Protein AF-A0A0J0YSV1-F1 (afdb_monomer)

Solvent-accessible surface area (backbone atoms only — not comparable to full-atom values): 9660 Å² total; per-residue (Å²): 138,59,66,70,57,52,55,49,51,52,50,55,50,53,51,53,51,50,53,50,52,54,49,52,52,52,50,51,53,54,52,51,53,50,50,52,50,52,50,54,50,49,50,51,53,51,54,52,49,53,52,49,52,51,49,55,51,48,53,50,53,51,52,52,49,52,52,51,51,51,52,50,49,52,51,49,53,53,52,49,56,51,50,52,53,49,51,54,50,50,56,54,50,53,52,54,53,53,50,52,53,49,50,54,55,52,50,53,52,51,49,52,52,52,52,52,51,51,49,54,50,51,53,50,50,51,55,57,71,47,39,69,58,58,52,48,54,50,55,50,66,72,41,68,62,46,75,61,85,96,42,50,25,44,76,72,93,80,83,78,80,94,75,68,51,74,64,75,79,80,78,133

Radius of gyration: 69.35 Å; Cα contacts (8 Å, |Δi|>4): 29; chains: 1; bounding box: 124×46×194 Å

Organism: NCBI:txid1470200

Foldseek 3Di:
DPPVVVVVVVVVVVVVVVVVVVVVVVCVVVVVVVVVVVVVVVVVVVVVVVVVVVVVVVVVVVVVVVVVVVVVVVVCVVVVVVVVVVVVVVVVVVVVVVVVVVVVVVVVVVVVVVVVVVVVVVVVVVVVVCVVVVVVVVVVVVFQWDDPDPFIFGDDPDDDDDDTDTDDDDDD

Secondary structure (DSSP, 8-state):
--HHHHHHHHHHHHHHHHHHHHHHHHHHHHHHHHHHHHHHHHHHHHHHHHHHHHHHHHHHHHHHHHHHHHHHHHHHHHHHHHHHHHHHHHHHHHHHHHHHHHHHHHHHHHHHHHHHHHHHHHHHHHHHHTHHHHHHHHHHHHTTEEEETTEEEE--S--SS--PEE-PPPP-

Mean predicted aligned error: 21.6 Å

pLDDT: mean 71.68, std 15.01, range [36.06, 93.62]

Structure (mmCIF, N/CA/C/O backbone):
data_AF-A0A0J0YSV1-F1
#
_entry.id   AF-A0A0J0YSV1-F1
#
loop_
_atom_site.group_PDB
_atom_site.id
_atom_site.type_symbol
_atom_site.label_atom_id
_atom_site.label_alt_id
_atom_site.label_comp_id
_atom_site.label_asym_id
_atom_site.label_entity_id
_atom_site.label_seq_id
_atom_site.pdbx_PDB_ins_code
_atom_site.Cartn_x
_atom_site.Cartn_y
_atom_site.Cartn_z
_atom_site.occupancy
_atom_site.B_iso_or_equiv
_atom_site.auth_seq_id
_atom_site.auth_comp_id
_atom_site.auth_asym_id
_atom_site.auth_atom_id
_atom_site.pdbx_PDB_model_num
ATOM 1 N N . MET A 1 1 ? -53.722 -17.388 95.471 1.00 52.31 1 MET A N 1
ATOM 2 C CA . MET A 1 1 ? -53.158 -16.124 94.936 1.00 52.31 1 MET A CA 1
ATOM 3 C C . MET A 1 1 ? -52.261 -16.331 93.696 1.00 52.31 1 MET A C 1
ATOM 5 O O . MET A 1 1 ? -51.510 -15.425 93.362 1.00 52.31 1 MET A O 1
ATOM 9 N N . ASN A 1 2 ? -52.348 -17.472 92.985 1.00 61.44 2 ASN A N 1
ATOM 10 C CA . ASN A 1 2 ? -51.457 -17.802 91.852 1.00 61.44 2 ASN A CA 1
ATOM 11 C C . ASN A 1 2 ? -52.102 -17.665 90.459 1.00 61.44 2 A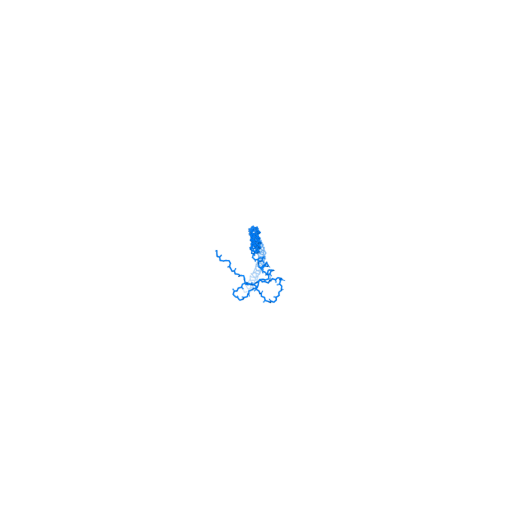SN A C 1
ATOM 13 O O . ASN A 1 2 ? -51.381 -17.371 89.512 1.00 61.44 2 ASN A O 1
ATOM 17 N N . GLU A 1 3 ? -53.425 -17.809 90.316 1.00 65.88 3 GLU A N 1
ATOM 18 C CA . GLU A 1 3 ? -54.093 -17.711 89.003 1.00 65.88 3 GLU A CA 1
ATOM 19 C C . GLU A 1 3 ? -53.965 -16.324 88.368 1.00 65.88 3 GLU A C 1
ATOM 21 O O . GLU A 1 3 ? -53.562 -16.222 87.216 1.00 65.88 3 GLU A O 1
ATOM 26 N N . ASN A 1 4 ? -54.180 -15.244 89.128 1.00 71.75 4 ASN A N 1
ATOM 27 C CA . ASN A 1 4 ? -54.101 -13.887 88.572 1.00 71.75 4 ASN A CA 1
ATOM 28 C C . ASN A 1 4 ? -52.707 -13.523 88.037 1.00 71.75 4 ASN A C 1
ATOM 30 O O . ASN A 1 4 ? -52.611 -12.774 87.070 1.00 71.75 4 ASN A O 1
ATOM 34 N N . ARG A 1 5 ? -51.625 -14.063 88.619 1.00 65.62 5 ARG A N 1
ATOM 35 C CA . ARG A 1 5 ? -50.262 -13.811 88.119 1.00 65.62 5 ARG A CA 1
ATOM 36 C C . ARG A 1 5 ? -49.971 -14.598 86.848 1.00 65.62 5 ARG A C 1
ATOM 38 O O . ARG A 1 5 ? -49.279 -14.085 85.979 1.00 65.62 5 ARG A O 1
ATOM 45 N N . LEU A 1 6 ? -50.515 -15.810 86.730 1.00 73.12 6 LEU A N 1
ATOM 46 C CA . LEU A 1 6 ? -50.375 -16.631 85.530 1.00 73.12 6 LEU A CA 1
ATOM 47 C C . LEU A 1 6 ? -51.121 -15.996 84.348 1.00 73.12 6 LEU A C 1
ATOM 49 O O . LEU A 1 6 ? -50.553 -15.856 83.271 1.00 73.12 6 LEU A O 1
ATOM 53 N N . SER A 1 7 ? -52.352 -15.528 84.573 1.00 74.19 7 SER A N 1
ATOM 54 C CA . SER A 1 7 ? -53.152 -14.823 83.564 1.00 74.19 7 SER A CA 1
ATOM 55 C C . SER A 1 7 ? -52.483 -13.530 83.099 1.00 74.19 7 SER A C 1
ATOM 57 O O . SER A 1 7 ? -52.482 -13.226 81.909 1.00 74.19 7 SER A O 1
ATOM 59 N N . GLN A 1 8 ? -51.876 -12.787 84.026 1.00 79.25 8 GLN A N 1
ATOM 60 C CA . GLN A 1 8 ? -51.157 -11.557 83.708 1.00 79.25 8 GLN A CA 1
ATOM 61 C C . GLN A 1 8 ? -49.894 -11.834 82.880 1.00 79.25 8 GLN A C 1
ATOM 63 O O . GLN A 1 8 ? -49.664 -11.154 81.884 1.00 79.25 8 GLN A O 1
ATOM 68 N N . LEU A 1 9 ? -49.134 -12.880 83.222 1.00 75.12 9 LEU A N 1
ATOM 69 C CA . LEU A 1 9 ? -47.941 -13.278 82.471 1.00 75.12 9 LEU A CA 1
ATOM 70 C C . LEU A 1 9 ? -48.283 -13.760 81.052 1.00 75.12 9 LEU A C 1
ATOM 72 O O . LEU A 1 9 ? -47.554 -13.466 80.107 1.00 75.12 9 LEU A O 1
ATOM 76 N N . ILE A 1 10 ? -49.394 -14.489 80.896 1.00 82.06 10 ILE A N 1
ATOM 77 C CA . ILE A 1 10 ? -49.898 -14.956 79.594 1.00 82.06 10 ILE A CA 1
ATOM 78 C C . ILE A 1 10 ? -50.341 -13.769 78.733 1.00 82.06 10 ILE A C 1
ATOM 80 O O . ILE A 1 10 ? -50.088 -13.756 77.531 1.00 82.06 10 ILE A O 1
ATOM 84 N N . ASN A 1 11 ? -50.965 -12.755 79.333 1.00 81.81 11 ASN A N 1
ATOM 85 C CA . ASN A 1 11 ? -51.391 -11.571 78.596 1.00 81.81 11 ASN A CA 1
ATOM 86 C C . ASN A 1 11 ? -50.194 -10.709 78.159 1.00 81.81 11 ASN A C 1
ATOM 88 O O . ASN A 1 11 ? -50.116 -10.326 76.996 1.00 81.81 11 ASN A O 1
ATOM 92 N N . GLU A 1 12 ? -49.215 -10.491 79.046 1.00 77.25 12 GLU A N 1
ATOM 93 C CA . GLU A 1 12 ? -47.972 -9.777 78.712 1.00 77.25 12 GLU A CA 1
ATOM 94 C C . GLU A 1 12 ? -47.162 -10.506 77.627 1.00 77.25 12 GLU A C 1
ATOM 96 O O . GLU A 1 12 ? -46.649 -9.879 76.702 1.00 77.25 12 GLU A O 1
ATOM 101 N N . THR A 1 13 ? -47.081 -11.839 77.680 1.00 76.31 13 THR A N 1
ATOM 102 C CA . THR A 1 13 ? -46.398 -12.619 76.632 1.00 76.31 13 THR A CA 1
ATOM 103 C C . THR A 1 13 ? -47.164 -12.629 75.311 1.00 76.31 13 THR A C 1
ATOM 105 O O . THR A 1 13 ? -46.536 -12.538 74.256 1.00 76.31 13 THR A O 1
ATOM 108 N N . ALA A 1 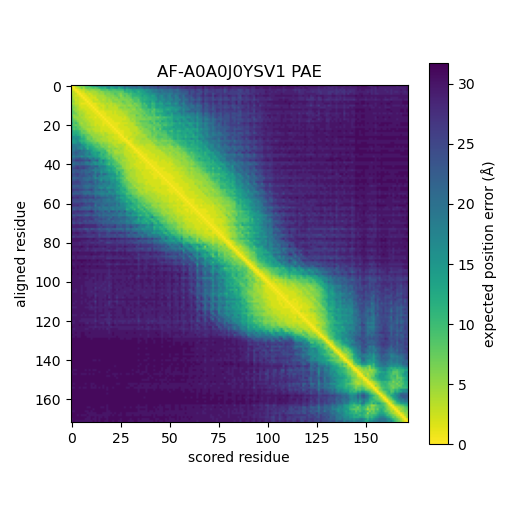14 ? -48.498 -12.672 75.331 1.00 78.75 14 ALA A N 1
ATOM 109 C CA . ALA A 1 14 ? -49.315 -12.576 74.120 1.00 78.75 14 ALA A CA 1
ATOM 110 C C . ALA A 1 14 ? -49.198 -11.199 73.441 1.00 78.75 14 ALA A C 1
ATOM 112 O O . ALA A 1 14 ? -49.171 -11.111 72.210 1.00 78.75 14 ALA A O 1
ATOM 113 N N . GLU A 1 15 ? -49.100 -10.128 74.227 1.00 81.94 15 GLU A N 1
ATOM 114 C CA . GLU A 1 15 ? -48.908 -8.765 73.731 1.00 81.94 15 GLU A CA 1
ATOM 115 C C . GLU A 1 15 ? -47.508 -8.581 73.125 1.00 81.94 15 GLU A C 1
ATOM 117 O O . GLU A 1 15 ? -47.373 -8.067 72.010 1.00 81.94 15 GLU A O 1
ATOM 122 N N . LEU A 1 16 ? -46.475 -9.121 73.782 1.00 81.31 16 LEU A N 1
ATOM 123 C CA . LEU A 1 16 ? -45.107 -9.138 73.260 1.00 81.31 16 LEU A CA 1
ATOM 124 C C . LEU A 1 16 ? -45.011 -9.899 71.927 1.00 81.31 16 LEU A C 1
ATOM 126 O O . LEU A 1 16 ? -44.326 -9.464 71.002 1.00 81.31 16 LEU A O 1
ATOM 130 N N . MET A 1 17 ? -45.721 -11.025 71.810 1.00 75.19 17 MET A N 1
ATOM 131 C CA . MET A 1 17 ? -45.706 -11.863 70.610 1.00 75.19 17 MET A CA 1
ATOM 132 C C . MET A 1 17 ? -46.402 -11.185 69.422 1.00 75.19 17 MET A C 1
ATOM 134 O O . MET A 1 17 ? -45.934 -11.302 68.289 1.00 75.19 17 MET A O 1
ATOM 138 N N . ARG A 1 18 ? -47.459 -10.400 69.676 1.00 78.38 18 ARG A N 1
ATOM 139 C CA . ARG A 1 18 ? -48.096 -9.550 68.657 1.00 78.38 18 ARG A CA 1
ATOM 140 C C . ARG A 1 18 ? -47.169 -8.446 68.156 1.00 78.38 18 ARG A C 1
ATOM 142 O O . ARG A 1 18 ? -47.062 -8.259 66.948 1.00 78.38 18 ARG A O 1
ATOM 149 N N . LEU A 1 19 ? -46.477 -7.761 69.066 1.00 79.25 19 LEU A N 1
ATOM 150 C CA . LEU A 1 19 ? -45.490 -6.728 68.732 1.00 79.25 19 LEU A CA 1
ATOM 151 C C . LEU A 1 19 ? -44.343 -7.284 67.880 1.00 79.25 19 LEU A C 1
ATOM 153 O O . LEU A 1 19 ? -43.928 -6.659 66.906 1.00 79.25 19 LEU A O 1
ATOM 157 N N . PHE A 1 20 ? -43.866 -8.484 68.213 1.00 76.81 20 PHE A N 1
ATOM 158 C CA . PHE A 1 20 ? -42.833 -9.163 67.436 1.00 76.81 20 PHE A CA 1
ATOM 159 C C . PHE A 1 20 ? -43.304 -9.520 66.024 1.00 76.81 20 PHE A C 1
ATOM 161 O O . PHE A 1 20 ? -42.570 -9.321 65.058 1.00 76.81 20 PHE A O 1
ATOM 168 N N . GLN A 1 21 ? -44.530 -10.026 65.890 1.00 79.62 21 GLN A N 1
ATOM 169 C CA . GLN A 1 21 ? -45.081 -10.413 64.594 1.00 79.62 21 GLN A CA 1
ATOM 170 C C . GLN A 1 21 ? -45.305 -9.203 63.676 1.00 79.62 21 GLN A C 1
ATOM 172 O O . GLN A 1 21 ? -44.978 -9.269 62.491 1.00 79.62 21 GLN A O 1
ATOM 177 N N . ASP A 1 22 ? -45.774 -8.087 64.232 1.00 82.44 22 ASP A N 1
ATOM 178 C CA . ASP A 1 22 ? -45.960 -6.828 63.506 1.00 82.44 22 ASP A CA 1
ATOM 179 C C . ASP A 1 22 ? -44.621 -6.215 63.049 1.00 82.44 22 ASP A C 1
ATOM 181 O O . ASP A 1 22 ? -44.465 -5.813 61.889 1.00 82.44 22 ASP A O 1
ATOM 185 N N . GLN A 1 23 ? -43.595 -6.247 63.910 1.00 78.38 23 GLN A N 1
ATOM 186 C CA . GLN A 1 23 ? -42.244 -5.827 63.529 1.00 78.38 23 GLN A CA 1
ATOM 187 C C . GLN A 1 23 ? -41.637 -6.731 62.454 1.00 78.38 23 GLN A C 1
ATOM 189 O O . GLN A 1 23 ? -41.074 -6.223 61.486 1.00 78.38 23 GLN A O 1
ATOM 194 N N . CYS A 1 24 ? -41.774 -8.055 62.567 1.00 73.81 24 CYS A N 1
ATOM 195 C CA . CYS A 1 24 ? -41.288 -8.979 61.541 1.00 73.81 24 CYS A CA 1
ATOM 196 C C . CYS A 1 24 ? -41.974 -8.755 60.186 1.00 73.81 24 CYS A C 1
ATOM 198 O O . CYS A 1 24 ? -41.307 -8.815 59.154 1.00 73.81 24 CYS A O 1
ATOM 200 N N . GLN A 1 25 ? -43.273 -8.455 60.172 1.00 78.75 25 GLN A N 1
ATOM 201 C CA . GLN A 1 25 ? -44.008 -8.157 58.942 1.00 78.75 25 GLN A CA 1
ATOM 202 C C . GLN A 1 25 ? -43.571 -6.820 58.326 1.00 78.75 25 GLN A C 1
ATOM 204 O O . GLN A 1 25 ? -43.369 -6.726 57.114 1.00 78.75 25 GLN A O 1
ATOM 209 N N . THR A 1 26 ? -43.347 -5.805 59.160 1.00 80.69 26 THR A N 1
ATOM 210 C CA . THR A 1 26 ? -42.855 -4.491 58.723 1.00 80.69 26 THR A CA 1
ATOM 211 C C . THR A 1 26 ? -41.436 -4.581 58.161 1.00 80.69 26 THR A C 1
ATOM 213 O O .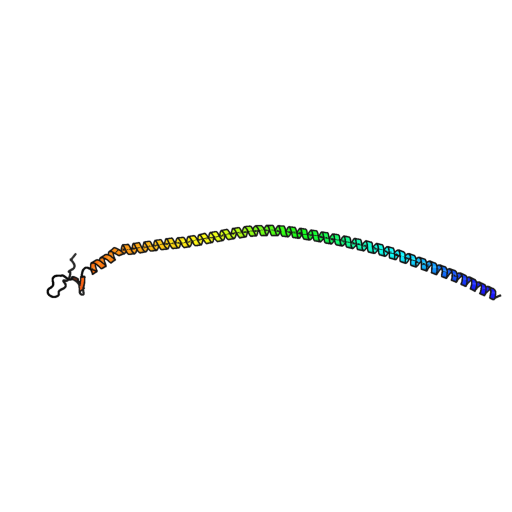 THR A 1 26 ? -41.163 -4.043 57.087 1.00 80.69 26 THR A O 1
ATOM 216 N N . ILE A 1 27 ? -40.551 -5.319 58.835 1.00 79.62 27 ILE A N 1
ATOM 217 C CA . ILE A 1 27 ? -39.181 -5.577 58.377 1.00 79.62 27 ILE A CA 1
ATOM 218 C C . ILE A 1 27 ? -39.206 -6.370 57.068 1.00 79.62 27 ILE A C 1
ATOM 220 O O . ILE A 1 27 ? -38.537 -5.981 56.118 1.00 79.62 27 ILE A O 1
ATOM 224 N N . GLY A 1 28 ? -40.019 -7.427 56.974 1.00 79.31 28 GLY A N 1
ATOM 225 C CA . GLY A 1 28 ? -40.156 -8.222 55.752 1.00 79.31 28 GLY A CA 1
ATOM 226 C C . GLY A 1 28 ? -40.579 -7.379 54.547 1.00 79.31 28 GLY A C 1
ATOM 227 O O . GLY A 1 28 ? -39.963 -7.472 53.486 1.00 79.31 28 GLY A O 1
ATOM 228 N N . ASN A 1 29 ? -41.565 -6.498 54.726 1.00 81.50 29 ASN A N 1
ATOM 229 C CA . ASN A 1 29 ? -42.040 -5.611 53.664 1.00 81.50 29 ASN A CA 1
ATOM 230 C C . ASN A 1 29 ? -40.995 -4.554 53.273 1.00 81.50 29 ASN A C 1
ATOM 232 O O . ASN A 1 29 ? -40.733 -4.371 52.088 1.00 81.50 29 ASN A O 1
ATOM 236 N N . GLN A 1 30 ? -40.348 -3.902 54.245 1.00 82.06 30 GLN A N 1
ATOM 237 C CA . GLN A 1 30 ? -39.310 -2.899 53.974 1.00 82.06 30 GLN A CA 1
ATOM 238 C C . GLN A 1 30 ? -38.060 -3.498 53.323 1.00 82.06 30 GLN A C 1
ATOM 240 O O . GLN A 1 30 ? -37.428 -2.857 52.485 1.00 82.06 30 GLN A O 1
ATOM 245 N N . THR A 1 31 ? -37.682 -4.716 53.710 1.00 77.50 31 THR A N 1
ATOM 246 C CA . THR A 1 31 ? -36.559 -5.431 53.104 1.00 77.50 31 THR A CA 1
ATOM 247 C C . THR A 1 31 ? -36.873 -5.800 51.663 1.00 77.50 31 THR A C 1
ATOM 249 O O . THR A 1 31 ? -36.025 -5.591 50.801 1.00 77.50 31 THR A O 1
ATOM 252 N N . ASN A 1 32 ? -38.083 -6.287 51.381 1.00 78.75 32 ASN A N 1
ATOM 253 C CA . ASN A 1 32 ? -38.471 -6.654 50.022 1.00 78.75 32 ASN A CA 1
ATOM 254 C C . ASN A 1 32 ? -38.510 -5.425 49.100 1.00 78.75 32 ASN A C 1
ATOM 256 O O . ASN A 1 32 ? -37.935 -5.463 48.018 1.00 78.75 32 ASN A O 1
ATOM 260 N N . ASP A 1 33 ? -39.074 -4.314 49.583 1.00 84.69 33 ASP A N 1
ATOM 261 C CA . ASP A 1 33 ? -39.182 -3.056 48.834 1.00 84.69 33 ASP A CA 1
ATOM 262 C C . ASP A 1 33 ? -37.807 -2.423 48.538 1.00 84.69 33 ASP A C 1
ATOM 264 O O . ASP A 1 33 ? -37.508 -2.019 47.409 1.00 84.69 33 ASP A O 1
ATOM 268 N N . LYS A 1 34 ? -36.897 -2.434 49.524 1.00 81.38 34 LYS A N 1
ATOM 269 C CA . LYS A 1 34 ? -35.503 -1.999 49.326 1.00 81.38 34 LYS A CA 1
ATOM 270 C C . LYS A 1 34 ? -34.759 -2.900 48.349 1.00 81.38 34 LYS A C 1
ATOM 272 O O . LYS A 1 34 ? -34.014 -2.396 47.513 1.00 81.38 34 LYS A O 1
ATOM 277 N N . ILE A 1 35 ? -34.943 -4.217 48.439 1.00 80.44 35 ILE A N 1
ATOM 278 C CA . ILE A 1 35 ? -34.303 -5.169 47.525 1.00 80.44 35 ILE A CA 1
ATOM 279 C C . ILE A 1 35 ? -34.788 -4.936 46.093 1.00 80.44 35 ILE A C 1
ATOM 281 O O . ILE A 1 35 ? -33.949 -4.855 45.196 1.00 80.44 35 ILE A O 1
ATOM 285 N N . SER A 1 36 ? -36.094 -4.760 45.867 1.00 80.50 36 SER A N 1
ATOM 286 C CA . SER A 1 36 ? -36.623 -4.443 44.534 1.00 80.50 36 SER A CA 1
ATOM 287 C C . SER A 1 36 ? -36.075 -3.125 43.996 1.00 80.50 36 SER A C 1
ATOM 289 O O . SER A 1 36 ? -35.622 -3.084 42.853 1.00 80.50 36 SER A O 1
ATOM 291 N N . HIS A 1 37 ? -36.013 -2.083 44.828 1.00 84.56 37 HIS A N 1
ATOM 292 C CA . HIS A 1 37 ? -35.479 -0.785 44.420 1.00 84.56 37 HIS A CA 1
ATOM 293 C C . HIS A 1 37 ? -33.983 -0.858 44.071 1.00 84.56 37 HIS A C 1
ATOM 295 O O . HIS A 1 37 ? -33.541 -0.314 43.060 1.00 84.56 37 HIS A O 1
ATOM 301 N N . HIS A 1 38 ? -33.181 -1.565 44.873 1.00 80.06 38 HIS A N 1
ATOM 302 C CA . HIS A 1 38 ? -31.760 -1.764 44.584 1.00 80.06 38 HIS A CA 1
ATOM 303 C C . HIS A 1 38 ? -31.532 -2.629 43.340 1.00 80.06 38 HIS A C 1
ATOM 305 O O . HIS A 1 38 ? -30.594 -2.365 42.593 1.00 80.06 38 HIS A O 1
ATOM 311 N N . LEU A 1 39 ? -32.386 -3.623 43.082 1.00 80.62 39 LEU A N 1
ATOM 312 C CA . LEU A 1 39 ? -32.337 -4.432 41.862 1.00 80.62 39 LEU A CA 1
ATOM 313 C C . LEU A 1 39 ? -32.661 -3.609 40.613 1.00 80.62 39 LEU A C 1
ATOM 315 O O . LEU A 1 39 ? -31.964 -3.738 39.608 1.00 80.62 39 LEU A O 1
ATOM 319 N N . GLU A 1 40 ? -33.679 -2.749 40.663 1.00 87.88 40 GLU A N 1
ATOM 320 C CA . GLU A 1 40 ? -34.006 -1.850 39.552 1.00 87.88 40 GLU A CA 1
ATOM 321 C C . GLU A 1 40 ? -32.898 -0.831 39.295 1.00 87.88 40 GLU A C 1
ATOM 323 O O . GLU A 1 40 ? -32.489 -0.638 38.146 1.00 87.88 40 GLU A O 1
ATOM 328 N N . GLN A 1 41 ? -32.353 -0.241 40.357 1.00 87.88 41 GLN A N 1
ATOM 329 C CA . GLN A 1 41 ? -31.259 0.712 40.244 1.00 87.88 41 GLN A CA 1
ATOM 330 C C . GLN A 1 41 ? -29.980 0.050 39.710 1.00 87.88 41 GLN A C 1
ATOM 332 O O . GLN A 1 41 ? -29.392 0.542 38.747 1.00 87.88 41 GLN A O 1
ATOM 337 N N . ALA A 1 42 ? -29.595 -1.110 40.249 1.00 79.19 42 ALA A N 1
ATOM 338 C CA . ALA A 1 42 ? -28.444 -1.867 39.764 1.00 79.19 42 ALA A CA 1
ATOM 339 C C . ALA A 1 42 ? -28.625 -2.287 38.299 1.00 79.19 42 ALA A C 1
ATOM 341 O O . ALA A 1 42 ? -27.696 -2.186 37.500 1.00 79.19 42 ALA A O 1
ATOM 342 N N . ARG A 1 43 ? -29.835 -2.704 37.902 1.00 83.25 43 ARG A N 1
ATOM 343 C CA . ARG A 1 43 ? -30.142 -3.027 36.504 1.00 83.25 43 ARG A CA 1
ATOM 344 C C . ARG A 1 43 ? -29.959 -1.810 35.598 1.00 83.25 43 ARG A C 1
ATOM 346 O O . ARG A 1 43 ? -29.363 -1.942 34.532 1.00 83.25 43 ARG A O 1
ATOM 353 N N . SER A 1 44 ? -30.458 -0.647 36.011 1.00 88.38 44 SER A N 1
ATOM 354 C CA . SER A 1 44 ? -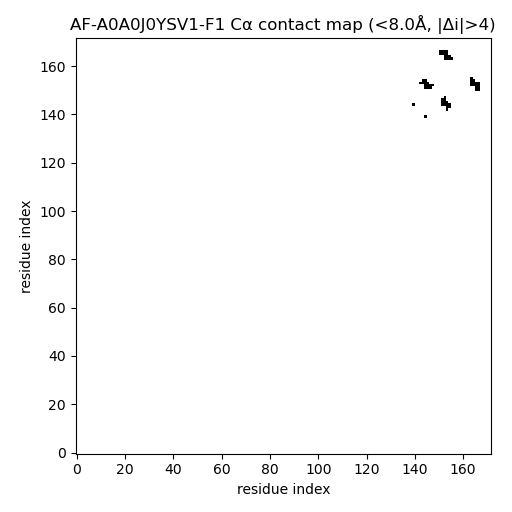30.305 0.612 35.276 1.00 88.38 44 SER A CA 1
ATOM 355 C C . SER A 1 44 ? -28.831 0.979 35.090 1.00 88.38 44 SER A C 1
ATOM 357 O O . SER A 1 44 ? -28.387 1.221 33.966 1.00 88.38 44 SER A O 1
ATOM 359 N N . GLU A 1 45 ? -28.056 0.958 36.173 1.00 85.31 45 GLU A N 1
ATOM 360 C CA . GLU A 1 45 ? -26.629 1.293 36.161 1.00 85.31 45 GLU A CA 1
ATOM 361 C C . GLU A 1 45 ? -25.822 0.326 35.284 1.00 85.31 45 GLU A C 1
ATOM 363 O O . GLU A 1 45 ? -25.024 0.768 34.456 1.00 85.31 45 GLU A O 1
ATOM 368 N N . ILE A 1 46 ? -26.084 -0.983 35.376 1.00 83.69 46 ILE A N 1
ATOM 369 C CA . ILE A 1 46 ? -25.425 -1.994 34.537 1.00 83.69 46 ILE A CA 1
ATOM 370 C C . ILE A 1 46 ? -25.750 -1.765 33.060 1.00 83.69 46 ILE A C 1
ATOM 372 O O . ILE A 1 46 ? -24.846 -1.757 32.226 1.00 83.69 46 ILE A O 1
ATOM 376 N N . VAL A 1 47 ? -27.022 -1.547 32.711 1.00 88.62 47 VAL A N 1
ATOM 377 C CA . VAL A 1 47 ? -27.427 -1.301 31.317 1.00 88.62 47 VAL A CA 1
ATOM 378 C C . VAL A 1 47 ? -26.748 -0.046 30.768 1.00 88.62 47 VAL A C 1
ATOM 380 O O . VAL A 1 47 ? -26.290 -0.038 29.623 1.00 88.62 47 VAL A O 1
ATOM 383 N N . GLN A 1 48 ? -26.647 1.006 31.575 1.00 88.62 48 GLN A N 1
ATOM 384 C CA . GLN A 1 48 ? -26.035 2.264 31.166 1.00 88.62 48 GLN A CA 1
ATOM 385 C C . GLN A 1 48 ? -24.509 2.155 31.039 1.00 88.62 48 GLN A C 1
ATOM 387 O O . GLN A 1 48 ? -23.946 2.677 30.071 1.00 88.62 48 GLN A O 1
ATOM 392 N N . SER A 1 49 ? -23.852 1.417 31.938 1.00 84.94 49 SER A N 1
ATOM 393 C CA . SER A 1 49 ? -22.419 1.112 31.848 1.00 84.94 49 SER A CA 1
ATOM 394 C C . SER A 1 49 ? -22.111 0.287 30.603 1.00 84.94 49 SER A C 1
ATOM 396 O O . SER A 1 49 ? -21.296 0.702 29.786 1.00 84.94 49 SER A O 1
ATOM 398 N N . VAL A 1 50 ? -22.836 -0.815 30.380 1.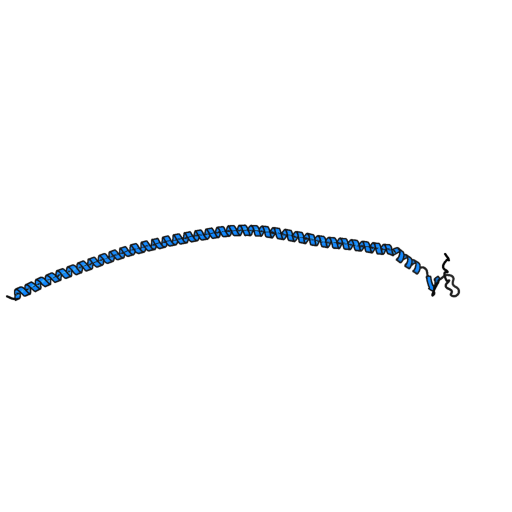00 88.25 50 VAL A N 1
ATOM 399 C CA . VAL A 1 50 ? -22.653 -1.677 29.201 1.00 88.25 50 VAL A CA 1
ATOM 400 C C . VAL A 1 50 ? -22.870 -0.891 27.912 1.00 88.25 50 VAL A C 1
ATOM 402 O O . VAL A 1 50 ? -22.082 -1.005 26.977 1.00 88.25 50 VAL A O 1
ATOM 405 N N . ARG A 1 51 ? -23.902 -0.044 27.846 1.00 87.19 51 ARG A N 1
ATOM 406 C CA . ARG A 1 51 ? -24.154 0.788 26.662 1.00 87.19 51 ARG A CA 1
ATOM 407 C C . ARG A 1 51 ? -23.009 1.763 26.391 1.00 87.19 51 ARG A C 1
ATOM 409 O O . ARG A 1 51 ? -22.659 1.979 25.232 1.00 87.19 51 ARG A O 1
ATOM 416 N N . THR A 1 52 ? -22.442 2.339 27.446 1.00 90.56 52 THR A N 1
ATOM 417 C CA . THR A 1 52 ? -21.322 3.282 27.355 1.00 90.56 52 THR A CA 1
ATOM 418 C C . THR A 1 52 ? -20.042 2.569 26.931 1.00 90.56 52 THR A C 1
ATOM 420 O O . THR A 1 52 ? -19.372 3.023 26.006 1.00 90.56 52 THR A O 1
ATOM 423 N N . ASP A 1 53 ? -19.744 1.414 27.519 1.00 87.56 53 ASP A N 1
ATOM 424 C CA . ASP A 1 53 ? -18.559 0.621 27.191 1.00 87.56 53 ASP A CA 1
ATOM 425 C C . ASP A 1 53 ? -18.610 0.072 25.767 1.00 87.56 53 ASP A C 1
ATOM 427 O O . ASP A 1 53 ? -17.619 0.156 25.038 1.00 87.56 53 ASP A O 1
ATOM 431 N N . VAL A 1 54 ? -19.772 -0.426 25.334 1.00 88.69 54 VAL A N 1
ATOM 432 C CA . VAL A 1 54 ? -19.986 -0.867 23.950 1.00 88.69 54 VAL A CA 1
ATOM 433 C C . VAL A 1 54 ? -19.798 0.300 22.988 1.00 88.69 54 VAL A C 1
ATOM 435 O O . VAL A 1 54 ? -19.070 0.155 22.010 1.00 88.69 54 VAL A O 1
ATOM 438 N N . LYS A 1 55 ? -20.393 1.467 23.268 1.00 90.69 55 LYS A N 1
ATOM 439 C CA . LYS A 1 55 ? -20.249 2.649 22.409 1.00 90.69 55 LYS A CA 1
ATOM 440 C C . LYS A 1 55 ? -18.789 3.096 22.302 1.00 90.69 55 LYS A C 1
ATOM 442 O O . LYS A 1 55 ? -18.288 3.253 21.194 1.00 90.69 55 LYS A O 1
ATOM 447 N N . ASN A 1 56 ? -18.098 3.221 23.432 1.00 88.69 56 ASN A N 1
ATOM 448 C CA . ASN A 1 56 ? -16.697 3.638 23.474 1.00 88.69 56 ASN A CA 1
ATOM 449 C C . ASN A 1 56 ? -15.777 2.634 22.766 1.00 88.69 56 ASN A C 1
ATOM 451 O O . ASN A 1 56 ? -14.822 3.022 22.096 1.00 88.69 56 ASN A O 1
ATOM 455 N N . SER A 1 57 ? -16.049 1.337 22.913 1.00 85.88 57 SER A N 1
ATOM 456 C CA . SER A 1 57 ? -15.270 0.286 22.251 1.00 85.88 57 SER A CA 1
ATOM 457 C C . SER A 1 57 ? -15.493 0.306 20.741 1.00 85.88 57 SER A C 1
ATOM 459 O O . SER A 1 57 ? -14.532 0.215 19.981 1.00 85.88 57 SER A O 1
ATOM 461 N N . LEU A 1 58 ? -16.740 0.498 20.305 1.00 86.38 58 LEU A N 1
ATOM 462 C CA . LEU A 1 58 ? -17.088 0.587 18.891 1.00 86.38 58 LEU A CA 1
ATOM 463 C C . LEU A 1 58 ? -16.490 1.839 18.234 1.00 86.38 58 LEU A C 1
ATOM 465 O O . LEU A 1 58 ? -15.929 1.734 17.149 1.00 86.38 58 LEU A O 1
ATOM 469 N N . GLU A 1 59 ? -16.539 2.997 18.900 1.00 90.75 59 GLU A N 1
ATOM 470 C CA . GLU A 1 59 ? -15.898 4.232 18.422 1.00 90.75 59 GLU A CA 1
ATOM 471 C C . GLU A 1 59 ? -14.382 4.059 18.262 1.00 90.75 59 GLU A C 1
ATOM 473 O O . GLU A 1 59 ? -13.826 4.450 17.235 1.00 90.75 59 GLU A O 1
ATOM 478 N N . ARG A 1 60 ? -13.709 3.405 19.220 1.00 88.94 60 ARG A N 1
ATOM 479 C CA . ARG A 1 60 ? -12.274 3.097 19.096 1.00 88.94 60 ARG A CA 1
ATOM 480 C C . ARG A 1 60 ? -11.983 2.160 17.928 1.00 88.94 60 ARG A C 1
ATOM 482 O O . ARG A 1 60 ? -11.070 2.437 17.160 1.00 88.94 60 ARG A O 1
ATOM 489 N N . SER A 1 61 ? -12.750 1.080 17.771 1.00 86.75 61 SER A N 1
ATOM 490 C CA . SER A 1 61 ? -12.555 0.138 16.661 1.00 86.75 61 SER A CA 1
ATOM 491 C C . SER A 1 61 ? -12.811 0.776 15.297 1.00 86.75 61 SER A C 1
ATOM 493 O O . SER A 1 61 ? -12.076 0.498 14.355 1.00 86.75 61 SER A O 1
ATOM 495 N N . ILE A 1 62 ? -13.818 1.647 15.180 1.00 91.06 62 ILE A N 1
ATOM 496 C CA . ILE A 1 62 ? -14.086 2.388 13.941 1.00 91.06 62 ILE A CA 1
ATOM 497 C C . ILE A 1 62 ? -12.930 3.346 13.637 1.00 91.06 62 ILE A C 1
ATOM 499 O O . ILE A 1 62 ? -12.443 3.360 12.511 1.00 91.06 62 ILE A O 1
ATOM 503 N N . SER A 1 63 ? -12.443 4.088 14.636 1.00 90.25 63 SER A N 1
ATOM 504 C CA . SER A 1 63 ? -11.303 4.995 14.462 1.00 90.25 63 SER A CA 1
ATOM 505 C C . SER A 1 63 ? -10.026 4.259 14.037 1.00 90.25 63 SER A C 1
ATOM 507 O O . SER A 1 63 ? -9.303 4.740 13.167 1.00 90.25 63 SER A O 1
ATOM 509 N N . ASP A 1 64 ? -9.742 3.097 14.627 1.00 90.19 64 ASP A N 1
ATOM 510 C CA . ASP A 1 64 ? -8.572 2.278 14.280 1.00 90.19 64 ASP A CA 1
ATOM 511 C C . ASP A 1 64 ? -8.699 1.676 12.869 1.00 90.19 64 ASP A C 1
ATOM 513 O O . ASP A 1 64 ? -7.739 1.639 12.092 1.00 90.19 64 ASP A O 1
ATOM 517 N N . TYR A 1 65 ? -9.918 1.283 12.485 1.00 83.12 65 TYR A N 1
ATOM 518 C CA . TYR A 1 65 ? -10.220 0.835 11.129 1.00 83.12 65 TYR A CA 1
ATOM 519 C C . TYR A 1 65 ? -10.031 1.956 10.097 1.00 83.12 65 TYR A C 1
ATOM 521 O O . TYR A 1 65 ? -9.378 1.736 9.077 1.00 83.12 65 TYR A O 1
ATOM 529 N N . GLU A 1 66 ? -10.537 3.166 10.359 1.00 89.25 66 GLU A N 1
ATOM 530 C CA . GLU A 1 66 ? -10.327 4.332 9.488 1.00 89.25 66 GLU A CA 1
ATOM 531 C C . GLU A 1 66 ? -8.840 4.676 9.347 1.00 89.25 66 GLU A C 1
ATOM 533 O O . GLU A 1 66 ? -8.359 4.928 8.239 1.00 89.25 66 GLU A O 1
ATOM 538 N N . GLN A 1 67 ? -8.087 4.633 10.449 1.00 89.38 67 GLN A N 1
ATOM 539 C CA . GLN A 1 67 ? -6.645 4.865 10.434 1.00 89.38 67 GLN A CA 1
ATOM 540 C C . GLN A 1 67 ? -5.912 3.808 9.599 1.00 89.38 67 GLN A C 1
ATOM 542 O O . GLN A 1 67 ? -5.070 4.146 8.764 1.00 89.38 67 GLN A O 1
ATOM 547 N N . THR A 1 68 ? -6.262 2.534 9.772 1.00 87.44 68 THR A N 1
ATOM 548 C CA . THR A 1 68 ? -5.692 1.431 8.990 1.00 87.44 68 THR A CA 1
ATOM 549 C C . THR A 1 68 ? -6.012 1.577 7.504 1.00 87.44 68 THR A C 1
ATOM 551 O O . THR A 1 68 ? -5.137 1.379 6.659 1.00 87.44 68 THR A O 1
ATOM 554 N N . LEU A 1 69 ? -7.238 1.983 7.168 1.00 84.25 69 LEU A N 1
ATOM 555 C CA . LEU A 1 69 ? -7.669 2.198 5.789 1.00 84.25 69 LEU A CA 1
ATOM 556 C C . LEU A 1 69 ? -6.912 3.359 5.129 1.00 84.25 69 LEU A C 1
ATOM 558 O O . LEU A 1 69 ? -6.485 3.242 3.979 1.00 84.25 69 LEU A O 1
ATOM 562 N N . ASN A 1 70 ? -6.706 4.460 5.855 1.00 88.56 70 ASN A N 1
ATOM 563 C CA . ASN A 1 70 ? -5.926 5.600 5.373 1.00 88.56 70 ASN A CA 1
ATOM 564 C C . ASN A 1 70 ? -4.457 5.221 5.143 1.00 88.56 70 ASN A C 1
ATOM 566 O O . ASN A 1 70 ? -3.908 5.528 4.087 1.00 88.56 70 ASN A O 1
ATOM 570 N N . ASN A 1 71 ? -3.852 4.468 6.063 1.00 87.06 71 ASN A N 1
ATOM 571 C CA . ASN A 1 71 ? -2.487 3.964 5.895 1.00 87.06 71 ASN A CA 1
ATOM 572 C C . ASN A 1 71 ? -2.366 3.014 4.692 1.00 87.06 71 ASN A C 1
ATOM 574 O O . ASN A 1 71 ? -1.412 3.103 3.917 1.00 87.06 71 ASN A O 1
ATOM 578 N N . ALA A 1 72 ? -3.346 2.126 4.497 1.00 83.75 72 ALA A N 1
ATOM 579 C CA . ALA A 1 72 ? -3.395 1.247 3.333 1.00 83.75 72 ALA A CA 1
ATOM 580 C C . ALA A 1 72 ? -3.536 2.049 2.030 1.00 83.75 72 ALA A C 1
ATOM 582 O O . ALA A 1 72 ? -2.855 1.758 1.047 1.00 83.75 72 ALA A O 1
ATOM 583 N N . ARG A 1 73 ? -4.370 3.097 2.024 1.00 76.62 73 ARG A N 1
ATOM 584 C CA . ARG A 1 73 ? -4.533 4.000 0.880 1.00 76.62 73 ARG A CA 1
ATOM 585 C C . ARG A 1 73 ? -3.224 4.704 0.524 1.00 76.62 73 ARG A C 1
ATOM 587 O O . ARG A 1 73 ? -2.858 4.711 -0.650 1.00 76.62 73 ARG A O 1
ATOM 594 N N . ASP A 1 74 ? -2.509 5.241 1.506 1.00 83.38 74 ASP A N 1
ATOM 595 C CA . ASP A 1 74 ? -1.218 5.902 1.283 1.00 83.38 74 ASP A CA 1
ATOM 596 C C . ASP A 1 74 ? -0.152 4.927 0.775 1.00 83.38 74 ASP A C 1
ATOM 598 O O . ASP A 1 74 ? 0.568 5.238 -0.176 1.00 83.38 74 ASP A O 1
ATOM 602 N N . SER A 1 75 ? -0.101 3.711 1.327 1.00 78.25 75 SER A N 1
ATOM 603 C CA . SER A 1 75 ? 0.789 2.653 0.840 1.00 78.25 75 SER A CA 1
ATOM 604 C C . SER A 1 75 ? 0.478 2.277 -0.614 1.00 78.25 75 SER A C 1
ATOM 606 O O . SER A 1 75 ? 1.390 2.204 -1.438 1.00 78.25 75 SER A O 1
ATOM 608 N N . ILE A 1 76 ? -0.800 2.135 -0.982 1.00 74.25 76 ILE A N 1
ATOM 609 C CA . ILE A 1 76 ? -1.216 1.862 -2.367 1.00 74.25 76 ILE A CA 1
ATOM 610 C C . ILE A 1 76 ? -0.818 3.009 -3.298 1.00 74.25 76 ILE A C 1
ATOM 612 O O . ILE A 1 76 ? -0.319 2.752 -4.392 1.00 74.25 76 ILE A O 1
ATOM 616 N N . ILE A 1 77 ? -1.002 4.268 -2.892 1.00 77.06 77 ILE A N 1
ATOM 617 C CA . ILE A 1 77 ? -0.591 5.431 -3.694 1.00 77.06 77 ILE A CA 1
ATOM 618 C C . ILE A 1 77 ? 0.930 5.431 -3.889 1.00 77.06 77 ILE A C 1
ATOM 620 O O . ILE A 1 77 ? 1.408 5.666 -5.002 1.00 77.06 77 ILE A O 1
ATOM 624 N N . HIS A 1 78 ? 1.691 5.121 -2.838 1.00 72.88 78 HIS A N 1
ATOM 625 C CA . HIS A 1 78 ? 3.146 5.048 -2.897 1.00 72.88 78 HIS A CA 1
ATOM 626 C C . HIS A 1 78 ? 3.626 3.936 -3.841 1.00 72.88 78 HIS A C 1
ATOM 628 O O . HIS A 1 78 ? 4.407 4.198 -4.758 1.00 72.88 78 HIS A O 1
ATOM 634 N N . HIS A 1 79 ? 3.070 2.729 -3.710 1.00 60.47 79 HIS A N 1
ATOM 635 C CA . HIS A 1 79 ? 3.395 1.602 -4.583 1.00 60.47 79 HIS A CA 1
ATOM 636 C C . HIS A 1 79 ? 2.902 1.795 -6.019 1.00 60.47 79 HIS A C 1
ATOM 638 O O . HIS A 1 79 ? 3.588 1.386 -6.948 1.00 60.47 79 HIS A O 1
ATOM 644 N N . THR A 1 80 ? 1.768 2.464 -6.241 1.00 63.28 80 THR A N 1
ATOM 645 C CA . THR A 1 80 ? 1.284 2.793 -7.594 1.00 63.28 80 THR A CA 1
ATOM 646 C C . THR A 1 80 ? 2.218 3.788 -8.275 1.00 63.28 80 THR A C 1
ATOM 648 O O . THR A 1 80 ? 2.486 3.665 -9.470 1.00 63.28 80 THR A O 1
ATOM 651 N N . LYS A 1 81 ? 2.768 4.749 -7.521 1.00 61.91 81 LYS A N 1
ATOM 652 C CA . LYS A 1 81 ? 3.763 5.693 -8.039 1.00 61.91 81 LYS A CA 1
ATOM 653 C C . LYS A 1 81 ? 5.047 4.976 -8.454 1.00 61.91 81 LYS A C 1
ATOM 655 O O . LYS A 1 81 ? 5.562 5.284 -9.523 1.00 61.91 81 LYS A O 1
ATOM 660 N N . GLU A 1 82 ? 5.505 3.997 -7.671 1.00 60.47 82 GLU A N 1
ATOM 661 C CA . GLU A 1 82 ? 6.625 3.128 -8.055 1.00 60.47 82 GLU A CA 1
ATOM 662 C C . GLU A 1 82 ? 6.288 2.240 -9.260 1.00 60.47 82 GLU A C 1
ATOM 664 O O . GLU A 1 82 ? 7.085 2.122 -10.188 1.00 60.47 82 GLU A O 1
ATOM 669 N N . PHE A 1 83 ? 5.093 1.652 -9.309 1.00 58.16 83 PHE A N 1
ATOM 670 C CA . PHE A 1 83 ? 4.672 0.811 -10.432 1.00 58.16 83 PHE A CA 1
ATOM 671 C C . PHE A 1 83 ? 4.623 1.592 -11.751 1.00 58.16 83 PHE A C 1
ATOM 673 O O . PHE A 1 83 ? 4.994 1.064 -12.800 1.00 58.16 83 PHE A O 1
ATOM 680 N N . ASN A 1 84 ? 4.224 2.865 -11.699 1.00 59.62 84 ASN A N 1
ATOM 681 C CA . ASN A 1 84 ? 4.197 3.733 -12.870 1.00 59.62 84 ASN A CA 1
ATOM 682 C C . ASN A 1 84 ? 5.619 4.052 -13.369 1.00 59.62 84 ASN A C 1
ATOM 684 O O . ASN A 1 84 ? 5.882 3.977 -14.570 1.00 59.62 84 ASN A O 1
ATOM 688 N N . THR A 1 85 ? 6.577 4.289 -12.462 1.00 60.78 85 THR A N 1
ATOM 689 C CA . THR A 1 85 ? 7.995 4.429 -12.834 1.00 60.78 85 THR A CA 1
ATOM 690 C C . THR A 1 85 ? 8.599 3.123 -13.353 1.00 60.78 85 THR A C 1
ATOM 692 O O . THR A 1 85 ? 9.426 3.166 -14.264 1.00 60.78 85 THR A O 1
ATOM 695 N N . TYR A 1 86 ? 8.180 1.954 -12.857 1.00 56.53 86 TYR A N 1
ATOM 696 C CA . TYR A 1 86 ? 8.604 0.661 -13.409 1.00 56.53 86 TYR A CA 1
ATOM 697 C C . TYR A 1 86 ? 8.022 0.391 -14.805 1.00 56.53 86 TYR A C 1
ATOM 699 O O . TYR A 1 86 ? 8.732 -0.154 -15.654 1.00 56.53 86 TYR A O 1
ATOM 707 N N . LEU A 1 87 ? 6.782 0.798 -15.089 1.00 55.81 87 LEU A N 1
ATOM 708 C CA . LEU A 1 87 ? 6.175 0.686 -16.422 1.00 55.81 87 LEU A CA 1
ATOM 709 C C . LEU A 1 87 ? 6.864 1.607 -17.443 1.00 55.81 87 LEU A C 1
ATOM 711 O O . LEU A 1 87 ? 7.209 1.168 -18.547 1.00 55.81 87 LEU A O 1
ATOM 715 N N . GLU A 1 88 ? 7.169 2.849 -17.063 1.00 56.06 88 GLU A N 1
ATOM 716 C CA . GLU A 1 88 ? 7.951 3.764 -17.904 1.00 56.06 88 GLU A CA 1
ATOM 717 C C . GLU A 1 88 ? 9.392 3.268 -18.107 1.00 56.06 88 GLU A C 1
ATOM 719 O O . GLU A 1 88 ? 9.897 3.254 -19.233 1.00 56.06 88 GLU A O 1
ATOM 724 N N . ALA A 1 89 ? 10.046 2.762 -17.057 1.00 59.03 89 ALA A N 1
ATOM 725 C CA . ALA A 1 89 ? 11.405 2.233 -17.156 1.00 59.03 89 ALA A CA 1
ATOM 726 C C . ALA A 1 89 ? 11.484 0.951 -18.003 1.00 59.03 89 ALA A C 1
ATOM 728 O O . ALA A 1 89 ? 12.443 0.767 -18.761 1.00 59.03 89 ALA A O 1
ATOM 729 N N . THR A 1 90 ? 10.485 0.070 -17.911 1.00 54.38 90 THR A N 1
ATOM 730 C CA . THR A 1 90 ? 10.445 -1.190 -18.671 1.00 54.38 90 THR A CA 1
ATOM 731 C C . THR A 1 90 ? 10.159 -0.939 -20.151 1.00 54.38 90 THR A C 1
ATOM 733 O O . THR A 1 90 ? 10.828 -1.518 -21.010 1.00 54.38 90 THR A O 1
ATOM 736 N N . SER A 1 91 ? 9.255 -0.008 -20.478 1.00 53.47 91 SER A N 1
ATOM 737 C CA . SER A 1 91 ? 8.994 0.374 -21.874 1.00 53.47 91 SER A CA 1
ATOM 738 C C . SER A 1 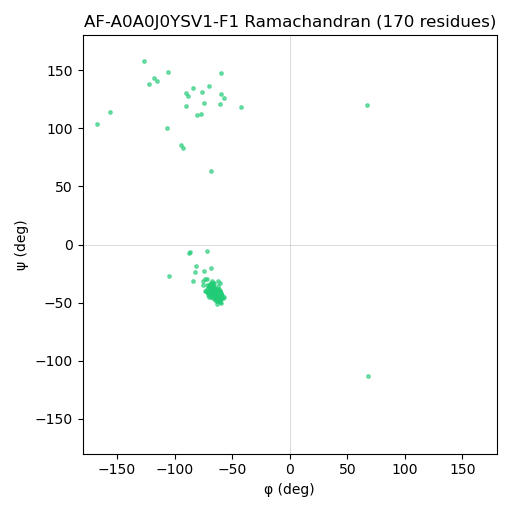91 ? 10.199 1.072 -22.530 1.00 53.47 91 SER A C 1
ATOM 740 O O . SER A 1 91 ? 10.540 0.781 -23.682 1.00 53.47 91 SER A O 1
ATOM 742 N N . ALA A 1 92 ? 10.922 1.918 -21.785 1.00 58.50 92 ALA A N 1
ATOM 743 C CA . ALA A 1 92 ? 12.117 2.602 -22.274 1.00 58.50 92 ALA A CA 1
ATOM 744 C C . ALA A 1 92 ? 13.316 1.655 -22.479 1.00 58.50 92 ALA A C 1
ATOM 746 O O . ALA A 1 92 ? 14.061 1.801 -23.455 1.00 58.50 92 ALA A O 1
ATOM 747 N N . LYS A 1 93 ? 13.504 0.662 -21.597 1.00 56.06 93 LYS A N 1
ATOM 748 C CA . LYS A 1 93 ? 14.594 -0.323 -21.715 1.00 56.06 93 LYS A CA 1
ATOM 749 C C . LYS A 1 93 ? 14.370 -1.309 -22.862 1.00 56.06 93 LYS A C 1
ATOM 751 O O . LYS A 1 93 ? 15.313 -1.565 -23.611 1.00 56.06 93 LYS A O 1
ATOM 756 N N . ASN A 1 94 ? 13.140 -1.784 -23.074 1.00 58.38 94 ASN A N 1
ATOM 757 C CA . ASN A 1 94 ? 12.846 -2.695 -24.187 1.00 58.38 94 ASN A CA 1
ATOM 758 C C . ASN A 1 94 ? 13.077 -2.038 -25.552 1.00 58.38 94 ASN A C 1
ATOM 760 O O . ASN A 1 94 ? 13.640 -2.655 -26.455 1.00 58.38 94 ASN A O 1
ATOM 764 N N . ARG A 1 95 ? 12.722 -0.758 -25.697 1.00 60.28 95 ARG A N 1
ATOM 765 C CA . ARG A 1 95 ? 12.925 -0.022 -26.950 1.00 60.28 95 ARG A CA 1
ATOM 766 C C . ARG A 1 95 ? 14.406 0.195 -27.273 1.00 60.28 95 ARG A C 1
ATOM 768 O O . ARG A 1 95 ? 14.788 0.070 -28.432 1.00 60.28 95 ARG A O 1
ATOM 775 N N . ARG A 1 96 ? 15.250 0.460 -26.269 1.00 61.88 96 ARG A N 1
ATOM 776 C CA . ARG A 1 96 ? 16.705 0.615 -26.469 1.00 61.88 96 ARG A CA 1
ATOM 777 C C . ARG A 1 96 ? 17.388 -0.703 -26.837 1.00 61.88 96 ARG A C 1
ATOM 779 O O . ARG A 1 96 ? 18.231 -0.714 -27.729 1.00 61.88 96 ARG A O 1
ATOM 786 N N . LEU A 1 97 ? 17.003 -1.808 -26.198 1.00 61.41 97 LEU A N 1
ATOM 787 C CA . LEU A 1 97 ? 17.547 -3.134 -26.515 1.00 61.41 97 LEU A CA 1
ATOM 788 C C . LEU A 1 97 ? 17.113 -3.609 -27.907 1.00 61.41 97 LEU A C 1
ATOM 790 O O . LEU A 1 97 ? 17.946 -4.091 -28.673 1.00 61.41 97 LEU A O 1
ATOM 794 N N . ALA A 1 98 ? 15.848 -3.393 -28.276 1.00 65.69 98 ALA A N 1
ATOM 795 C CA . ALA A 1 98 ? 15.351 -3.708 -29.614 1.00 65.69 98 ALA A CA 1
ATOM 796 C C . ALA A 1 98 ? 16.066 -2.892 -30.707 1.00 65.69 98 ALA A C 1
ATOM 798 O O . ALA A 1 98 ? 16.432 -3.437 -31.746 1.00 65.69 98 ALA A O 1
ATOM 799 N N . GLN A 1 99 ? 16.326 -1.604 -30.460 1.00 69.81 99 GLN A N 1
ATOM 800 C CA . GLN A 1 99 ? 17.065 -0.747 -31.393 1.00 69.81 99 GLN A CA 1
ATOM 801 C C . GLN A 1 99 ? 18.520 -1.192 -31.573 1.00 69.81 99 GLN A C 1
ATOM 803 O O . GLN A 1 99 ? 18.999 -1.259 -32.703 1.00 69.81 99 GLN A O 1
ATOM 808 N N . LEU A 1 100 ? 19.216 -1.538 -30.485 1.00 73.88 100 LEU A N 1
ATOM 809 C CA . LEU A 1 100 ? 20.590 -2.043 -30.559 1.00 73.88 100 LEU A CA 1
ATOM 810 C C . LEU A 1 100 ? 20.662 -3.382 -31.299 1.00 73.88 100 LEU A C 1
ATOM 812 O O . LEU A 1 100 ? 21.518 -3.549 -32.165 1.00 73.88 100 LEU A O 1
ATOM 816 N N . SER A 1 101 ? 19.735 -4.303 -31.017 1.00 75.06 101 SER A N 1
ATOM 817 C CA . SER A 1 101 ? 19.648 -5.576 -31.739 1.00 75.06 101 SER A CA 1
ATOM 818 C C . SER A 1 101 ? 19.426 -5.356 -33.234 1.00 75.06 101 SER A C 1
ATOM 820 O O . SER A 1 101 ? 20.090 -5.996 -34.044 1.00 75.06 101 SER A O 1
ATOM 822 N N . TRP A 1 102 ? 18.537 -4.433 -33.611 1.00 78.69 102 TRP A N 1
ATOM 823 C CA . TRP A 1 102 ? 18.271 -4.123 -35.015 1.00 78.69 102 TRP A CA 1
ATOM 824 C C . TRP A 1 102 ? 19.506 -3.573 -35.732 1.00 78.69 102 TRP A C 1
ATOM 826 O O . TRP A 1 102 ? 19.817 -4.009 -36.838 1.00 78.69 102 TRP A O 1
ATOM 836 N N . ILE A 1 103 ? 20.239 -2.654 -35.095 1.00 82.06 103 ILE A N 1
ATOM 837 C CA . ILE A 1 103 ? 21.465 -2.078 -35.662 1.00 82.06 103 ILE A CA 1
ATOM 838 C C . ILE A 1 103 ? 22.519 -3.167 -35.871 1.00 82.06 103 ILE A C 1
ATOM 840 O O . ILE A 1 103 ? 23.081 -3.257 -36.957 1.00 82.06 103 ILE A O 1
ATOM 844 N N . ILE A 1 104 ? 22.749 -4.033 -34.881 1.00 85.25 104 ILE A N 1
ATOM 845 C CA . ILE A 1 104 ? 23.751 -5.105 -34.980 1.00 85.25 104 ILE A CA 1
ATOM 846 C C . ILE A 1 104 ? 23.399 -6.080 -36.109 1.00 85.25 104 ILE A C 1
ATOM 848 O O . ILE A 1 104 ? 24.264 -6.412 -36.920 1.00 85.25 104 ILE A O 1
ATOM 852 N N . THR A 1 105 ? 22.137 -6.508 -36.200 1.00 83.50 105 THR A N 1
ATOM 853 C CA . THR A 1 105 ? 21.678 -7.415 -37.262 1.00 83.50 105 THR A CA 1
ATOM 854 C C . THR A 1 105 ? 21.746 -6.762 -38.644 1.00 83.50 105 THR A C 1
ATOM 856 O O . THR A 1 105 ? 22.168 -7.400 -39.607 1.00 83.50 105 THR A O 1
ATOM 859 N N . ALA A 1 106 ? 21.377 -5.485 -38.764 1.00 87.44 106 ALA A N 1
ATOM 860 C CA . ALA A 1 106 ? 21.465 -4.759 -40.029 1.00 87.44 106 ALA A CA 1
ATOM 861 C C . ALA A 1 106 ? 22.924 -4.552 -40.467 1.00 87.44 106 ALA A C 1
ATOM 863 O O . ALA A 1 106 ? 23.254 -4.740 -41.639 1.00 87.44 106 ALA A O 1
ATOM 864 N N . SER A 1 107 ? 23.814 -4.214 -39.531 1.00 88.19 107 SER A N 1
ATOM 865 C CA . SER A 1 107 ? 25.241 -4.037 -39.804 1.00 88.19 107 SER A CA 1
ATOM 866 C C . SER A 1 107 ? 25.925 -5.345 -40.195 1.00 88.19 107 SER A C 1
ATOM 868 O O . SER A 1 107 ? 26.714 -5.347 -41.138 1.00 88.19 107 SER A O 1
ATOM 870 N N . SER A 1 108 ? 25.617 -6.462 -39.528 1.00 89.31 108 SER A N 1
ATOM 871 C CA . SER A 1 108 ? 26.205 -7.761 -39.876 1.00 89.31 108 SER A CA 1
ATOM 872 C C . SER A 1 108 ? 25.757 -8.236 -41.259 1.00 89.31 108 SER A C 1
ATOM 874 O O . SER A 1 108 ? 26.590 -8.670 -42.055 1.00 89.31 108 SER A O 1
ATOM 876 N N . LEU A 1 109 ? 24.472 -8.076 -41.589 1.00 89.38 109 LEU A N 1
ATOM 877 C CA . LEU A 1 109 ? 23.948 -8.411 -42.910 1.00 89.38 109 LEU A CA 1
ATOM 878 C C . LEU A 1 109 ? 24.565 -7.526 -44.002 1.00 89.38 109 LEU A C 1
ATOM 880 O O . LEU A 1 109 ? 25.002 -8.034 -45.033 1.00 89.38 109 LEU A O 1
ATOM 884 N N . GLY A 1 110 ? 24.654 -6.215 -43.765 1.00 92.56 110 GLY A N 1
ATOM 885 C CA . GLY A 1 110 ? 25.282 -5.280 -44.699 1.00 92.56 110 GLY A CA 1
ATOM 886 C C . GLY A 1 110 ? 26.749 -5.618 -44.965 1.00 92.56 110 GLY A C 1
ATOM 887 O O . GLY A 1 110 ? 27.174 -5.642 -46.120 1.00 92.56 110 GLY A O 1
ATOM 888 N N . LEU A 1 111 ? 27.508 -5.954 -43.918 1.00 93.62 111 LEU A N 1
ATOM 889 C CA . LEU A 1 111 ? 28.911 -6.340 -44.050 1.00 93.62 111 LEU A CA 1
ATOM 890 C C . LEU A 1 111 ? 29.075 -7.617 -44.886 1.00 93.62 111 LEU A C 1
ATOM 892 O O . LEU A 1 111 ? 29.918 -7.655 -45.780 1.00 93.62 111 LEU A O 1
ATOM 896 N N . LEU A 1 112 ? 28.242 -8.636 -44.649 1.00 91.56 112 LEU A N 1
ATOM 897 C CA . LEU A 1 112 ? 28.265 -9.876 -45.431 1.00 91.56 112 LEU A CA 1
ATOM 898 C C . LEU A 1 112 ? 27.980 -9.625 -46.915 1.00 91.56 112 LEU A C 1
ATOM 900 O O . LEU A 1 112 ? 28.657 -10.193 -47.772 1.00 91.56 112 LEU A O 1
ATOM 904 N N . LEU A 1 113 ? 27.021 -8.750 -47.227 1.00 93.06 113 LEU A N 1
ATOM 905 C CA . LEU A 1 113 ? 26.702 -8.390 -48.609 1.00 93.06 113 LEU A CA 1
ATOM 906 C C . LEU A 1 113 ? 27.865 -7.658 -49.286 1.00 93.06 113 LEU A C 1
ATOM 908 O O . LEU A 1 113 ? 28.248 -8.022 -50.397 1.00 93.06 113 LEU A O 1
ATOM 912 N N . VAL A 1 114 ? 28.468 -6.674 -48.614 1.00 93.38 114 VAL A N 1
ATOM 913 C CA . VAL A 1 114 ? 29.614 -5.925 -49.155 1.00 93.38 114 VAL A CA 1
ATOM 914 C C . VAL A 1 114 ? 30.808 -6.850 -49.391 1.00 93.38 114 VAL A C 1
ATOM 916 O O . VAL A 1 114 ? 31.376 -6.845 -50.483 1.00 93.38 114 VAL A O 1
ATOM 919 N N . CYS A 1 115 ? 31.157 -7.693 -48.414 1.00 91.25 115 CYS A N 1
ATOM 920 C CA . CYS A 1 115 ? 32.241 -8.664 -48.559 1.00 91.25 115 CYS A CA 1
ATOM 921 C C . CYS A 1 115 ? 31.960 -9.683 -49.672 1.00 91.25 115 CYS A C 1
ATOM 923 O O . CYS A 1 115 ? 32.860 -9.991 -50.451 1.00 91.25 115 CYS A O 1
ATOM 925 N N . GLY A 1 116 ? 30.724 -10.174 -49.790 1.00 91.06 116 GLY A N 1
ATOM 926 C CA . GLY A 1 116 ? 30.334 -11.119 -50.838 1.00 91.06 116 GLY A CA 1
ATOM 927 C C . GLY A 1 116 ? 30.434 -10.526 -52.246 1.00 91.06 116 GLY A C 1
ATOM 928 O O . GLY A 1 116 ? 30.957 -11.172 -53.158 1.00 91.06 116 GLY A O 1
ATOM 929 N N . ILE A 1 117 ? 29.993 -9.276 -52.425 1.00 90.81 117 ILE A N 1
ATOM 930 C CA . ILE A 1 117 ? 30.118 -8.556 -53.700 1.00 90.81 117 ILE A CA 1
ATOM 931 C C . ILE A 1 117 ? 31.595 -8.311 -54.025 1.00 90.81 117 ILE A C 1
ATOM 933 O O . ILE A 1 117 ? 32.026 -8.595 -55.143 1.00 90.81 117 ILE A O 1
ATOM 937 N N . ALA A 1 118 ? 32.381 -7.840 -53.052 1.00 89.69 118 ALA A N 1
ATOM 938 C CA . ALA A 1 118 ? 33.807 -7.584 -53.229 1.00 89.69 118 ALA A CA 1
ATOM 939 C C . ALA A 1 118 ? 34.570 -8.853 -53.637 1.00 89.69 118 ALA A C 1
ATOM 941 O O . ALA A 1 118 ? 35.322 -8.817 -54.610 1.00 89.69 118 ALA A O 1
ATOM 942 N N . LEU A 1 119 ? 34.320 -9.991 -52.973 1.00 87.81 119 LEU A N 1
ATOM 943 C CA . LEU A 1 119 ? 34.903 -11.279 -53.365 1.00 87.81 119 LEU A CA 1
ATOM 944 C C . LEU A 1 119 ? 34.499 -11.664 -54.788 1.00 87.81 119 LEU A C 1
ATOM 946 O O . LEU A 1 119 ? 35.341 -12.064 -55.585 1.00 87.81 119 LEU A O 1
ATOM 950 N N . SER A 1 120 ? 33.215 -11.531 -55.120 1.00 84.00 120 SER A N 1
ATOM 951 C CA . SER A 1 120 ? 32.702 -11.906 -56.440 1.00 84.00 120 SER A CA 1
ATOM 952 C C . SER A 1 120 ? 33.364 -11.100 -57.559 1.00 84.00 120 SER A C 1
ATOM 954 O O . SER A 1 120 ? 33.691 -11.653 -58.607 1.00 84.00 120 SER A O 1
ATOM 956 N N . LEU A 1 121 ? 33.584 -9.801 -57.342 1.00 84.06 121 LEU A N 1
ATOM 957 C CA . LEU A 1 121 ? 34.291 -8.938 -58.289 1.00 84.06 121 LEU A CA 1
ATOM 958 C C . LEU A 1 121 ? 35.786 -9.254 -58.341 1.00 84.06 121 LEU A C 1
ATOM 960 O O . LEU A 1 121 ? 36.341 -9.329 -59.433 1.00 84.06 121 LEU A O 1
ATOM 964 N N . TYR A 1 122 ? 36.416 -9.502 -57.194 1.00 84.00 122 TYR A N 1
ATOM 965 C CA . TYR A 1 122 ? 37.829 -9.865 -57.113 1.00 84.00 122 TYR A CA 1
ATOM 966 C C . TYR A 1 122 ? 38.127 -11.162 -57.878 1.00 84.00 122 TYR A C 1
ATOM 968 O O . TYR A 1 122 ? 38.998 -11.183 -58.743 1.00 84.00 122 TYR A O 1
ATOM 976 N N . TYR A 1 123 ? 37.341 -12.219 -57.654 1.00 78.31 123 TYR A N 1
ATOM 977 C CA . TYR A 1 123 ? 37.489 -13.476 -58.390 1.00 78.31 123 TYR A CA 1
ATOM 978 C C . TYR A 1 123 ? 37.131 -13.337 -59.872 1.00 78.31 123 TYR A C 1
ATOM 980 O O . TYR A 1 123 ? 37.796 -13.941 -60.709 1.00 78.31 123 TYR A O 1
ATOM 988 N N . LYS A 1 124 ? 36.133 -12.517 -60.234 1.00 75.38 124 LYS A N 1
ATOM 989 C CA . LYS A 1 124 ? 35.865 -12.202 -61.648 1.00 75.38 124 LYS A CA 1
ATOM 990 C C . LYS A 1 124 ? 37.043 -11.490 -62.311 1.00 75.38 124 LYS A C 1
ATOM 992 O O . LYS A 1 124 ? 37.360 -11.839 -63.442 1.00 75.38 124 LYS A O 1
ATOM 997 N N . SER A 1 125 ? 37.677 -10.541 -61.622 1.00 69.25 125 SER A N 1
ATOM 998 C CA . SER A 1 125 ? 38.868 -9.841 -62.116 1.00 69.25 125 SER A CA 1
ATOM 999 C C . SER A 1 125 ? 40.018 -10.819 -62.317 1.00 69.25 125 SER A C 1
ATOM 1001 O O . SER A 1 125 ? 40.560 -10.883 -63.408 1.00 69.25 125 SER A O 1
ATOM 1003 N N . ILE A 1 126 ? 40.304 -11.674 -61.328 1.00 70.44 126 ILE A N 1
ATOM 1004 C CA . ILE A 1 126 ? 41.349 -12.704 -61.441 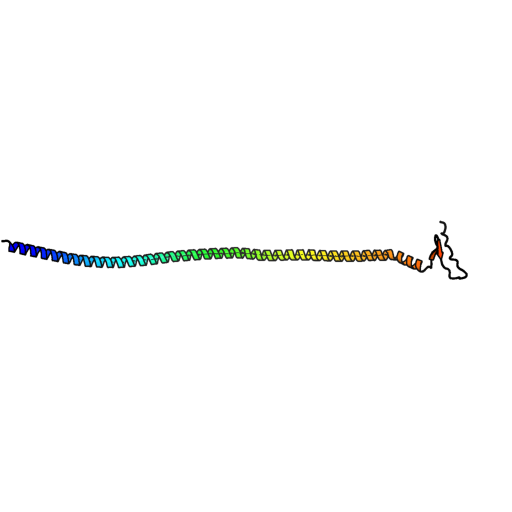1.00 70.44 126 ILE A CA 1
ATOM 1005 C C . ILE A 1 126 ? 41.080 -13.638 -62.625 1.00 70.44 126 ILE A C 1
ATOM 1007 O O . ILE A 1 126 ? 41.973 -13.915 -63.415 1.00 70.44 126 ILE A O 1
ATOM 1011 N N . ILE A 1 127 ? 39.846 -14.117 -62.792 1.00 60.72 127 ILE A N 1
ATOM 1012 C CA . ILE A 1 127 ? 39.504 -15.023 -63.898 1.00 60.72 127 ILE A CA 1
ATOM 1013 C C . ILE A 1 127 ? 39.593 -14.308 -65.257 1.00 60.72 127 ILE A C 1
ATOM 1015 O O . ILE A 1 127 ? 39.932 -14.937 -66.259 1.00 60.72 127 ILE A O 1
ATOM 1019 N N . GLN A 1 128 ? 39.310 -13.004 -65.316 1.00 59.34 128 GLN A N 1
ATOM 1020 C CA . GLN A 1 128 ? 39.518 -12.201 -66.523 1.00 59.34 128 GLN A CA 1
ATOM 1021 C C . GLN A 1 128 ? 41.004 -11.940 -66.801 1.00 59.34 128 GLN A C 1
ATOM 1023 O O . GLN A 1 128 ? 41.402 -11.988 -67.963 1.00 59.34 128 GLN A O 1
ATOM 1028 N N . ASP A 1 129 ? 41.822 -11.768 -65.765 1.00 57.19 129 ASP A N 1
ATOM 1029 C CA . ASP A 1 129 ? 43.271 -11.569 -65.876 1.00 57.19 129 ASP A CA 1
ATOM 1030 C C . ASP A 1 129 ? 44.030 -12.866 -66.219 1.00 57.19 129 ASP A C 1
ATOM 1032 O O . ASP A 1 129 ? 45.103 -12.801 -66.811 1.00 57.19 129 ASP A O 1
ATOM 1036 N N . LEU A 1 130 ? 43.458 -14.048 -65.941 1.00 53.22 130 LEU A N 1
ATOM 1037 C CA . LEU A 1 130 ? 43.948 -15.347 -66.441 1.00 53.22 130 LEU A CA 1
ATOM 1038 C C . LEU A 1 130 ? 43.382 -15.734 -67.822 1.00 53.22 130 LEU A C 1
ATOM 1040 O O . LEU A 1 130 ? 43.817 -16.713 -68.436 1.00 53.22 130 LEU A O 1
ATOM 1044 N N . LYS A 1 131 ? 42.429 -14.967 -68.359 1.00 47.75 131 LYS A N 1
ATOM 1045 C CA . LYS A 1 131 ? 41.869 -15.198 -69.696 1.00 47.75 131 LYS A CA 1
ATOM 1046 C C . LYS A 1 131 ? 42.894 -15.118 -70.849 1.00 47.75 131 LYS A C 1
ATOM 1048 O O . LYS A 1 131 ? 42.733 -15.918 -71.772 1.00 47.75 131 LYS A O 1
ATOM 1053 N N . PRO A 1 132 ? 43.965 -14.289 -70.824 1.00 51.94 132 PRO A N 1
ATOM 1054 C CA . PRO A 1 132 ? 44.978 -14.336 -71.877 1.00 51.94 132 PRO A CA 1
ATOM 1055 C C . PRO A 1 132 ? 45.813 -15.630 -71.872 1.00 51.94 132 PRO A C 1
ATOM 1057 O O . PRO A 1 132 ? 46.354 -15.977 -72.917 1.00 51.94 132 PRO A O 1
ATOM 1060 N N . GLU A 1 133 ? 45.880 -16.399 -70.777 1.00 48.78 133 GLU A N 1
ATOM 1061 C CA . GLU A 1 133 ? 46.535 -17.723 -70.791 1.00 48.78 133 GLU A CA 1
ATOM 1062 C C . GLU A 1 133 ? 45.602 -18.835 -71.296 1.00 48.78 133 GLU A C 1
ATOM 1064 O O . GLU A 1 133 ? 46.048 -19.754 -71.985 1.00 48.78 133 GLU A O 1
ATOM 1069 N N . ALA A 1 134 ? 44.291 -18.733 -71.055 1.00 43.66 134 ALA A N 1
ATOM 1070 C CA . ALA A 1 134 ? 43.320 -19.694 -71.585 1.00 43.66 134 ALA A CA 1
ATOM 1071 C C . ALA A 1 134 ? 43.073 -19.533 -73.101 1.00 43.66 134 ALA A C 1
ATOM 1073 O O . ALA A 1 134 ? 42.792 -20.520 -73.786 1.00 43.66 134 ALA A O 1
ATOM 1074 N N . GLU A 1 135 ? 43.213 -18.321 -73.651 1.00 48.00 135 GLU A N 1
ATOM 1075 C CA . GLU A 1 135 ? 43.169 -18.105 -75.106 1.00 48.00 135 GLU A CA 1
ATOM 1076 C C . GLU A 1 135 ? 44.450 -18.559 -75.819 1.00 48.00 135 GLU A C 1
ATOM 1078 O O . GLU A 1 135 ? 44.361 -19.074 -76.934 1.00 48.00 135 GLU A O 1
ATOM 1083 N N . MET A 1 136 ? 45.625 -18.483 -75.179 1.00 47.97 136 MET A N 1
ATOM 1084 C CA . MET A 1 136 ? 46.854 -19.035 -75.766 1.00 47.97 136 MET A CA 1
ATOM 1085 C C . MET A 1 136 ? 46.856 -20.565 -75.795 1.00 47.97 136 MET A C 1
ATOM 1087 O O . MET A 1 136 ? 47.315 -21.146 -76.774 1.00 47.97 136 MET A O 1
ATOM 1091 N N . VAL A 1 137 ? 46.276 -21.239 -74.795 1.00 51.06 137 VAL A N 1
ATOM 1092 C CA . VAL A 1 137 ? 46.110 -22.705 -74.831 1.00 51.06 137 VAL A CA 1
ATOM 1093 C C . VAL A 1 137 ? 45.143 -23.131 -75.941 1.00 51.06 137 VAL A C 1
ATOM 1095 O O . VAL A 1 137 ? 45.353 -24.166 -76.571 1.00 51.06 137 VAL A O 1
ATOM 1098 N N . LYS A 1 138 ? 44.123 -22.320 -76.252 1.00 51.19 138 LYS A N 1
ATOM 1099 C CA . LYS A 1 138 ? 43.193 -22.607 -77.352 1.00 51.19 138 LYS A CA 1
ATOM 1100 C C . LYS A 1 138 ? 43.828 -22.373 -78.730 1.00 51.19 138 LYS A C 1
ATOM 1102 O O . LYS A 1 138 ? 43.664 -23.225 -79.597 1.00 51.19 138 LYS A O 1
ATOM 1107 N N . LEU A 1 139 ? 44.630 -21.314 -78.898 1.00 50.19 139 LEU A N 1
ATOM 1108 C CA . LEU A 1 139 ? 45.409 -21.078 -80.127 1.00 50.19 139 LEU A CA 1
ATOM 1109 C C . LEU A 1 139 ? 46.525 -22.122 -80.341 1.00 50.19 139 LEU A C 1
ATOM 1111 O O . LEU A 1 139 ? 46.811 -22.506 -81.476 1.00 50.19 139 LEU A O 1
ATOM 1115 N N . ILE A 1 140 ? 47.150 -22.613 -79.265 1.00 49.66 140 ILE A N 1
ATOM 1116 C CA . ILE A 1 140 ? 48.135 -23.708 -79.328 1.00 49.66 140 ILE A CA 1
ATOM 1117 C C . ILE A 1 140 ? 47.453 -25.051 -79.621 1.00 49.66 140 ILE A C 1
ATOM 1119 O O . ILE A 1 140 ? 48.062 -25.900 -80.250 1.00 49.66 140 ILE A O 1
ATOM 1123 N N . ASN A 1 141 ? 46.196 -25.249 -79.217 1.00 50.97 141 ASN A N 1
ATOM 1124 C CA . ASN A 1 141 ? 45.434 -26.456 -79.550 1.00 50.97 141 ASN A CA 1
ATOM 1125 C C . ASN A 1 141 ? 44.801 -26.407 -80.958 1.00 50.97 141 ASN A C 1
ATOM 1127 O O . ASN A 1 141 ? 44.531 -27.453 -81.540 1.00 50.97 141 ASN A O 1
ATOM 1131 N N . GLU A 1 142 ? 44.560 -25.216 -81.519 1.00 51.84 142 GLU A N 1
ATOM 1132 C CA . GLU A 1 142 ? 44.137 -25.035 -82.922 1.00 51.84 142 GLU A CA 1
ATOM 1133 C C . GLU A 1 142 ? 45.304 -25.072 -83.920 1.00 51.84 142 GLU A C 1
ATOM 1135 O O . GLU A 1 142 ? 45.091 -25.308 -85.110 1.00 51.84 142 GLU A O 1
ATOM 1140 N N . SER A 1 143 ? 46.541 -24.879 -83.459 1.00 49.94 143 SER A N 1
ATOM 1141 C CA . SER A 1 143 ? 47.728 -25.205 -84.245 1.00 49.94 143 SER A CA 1
ATOM 1142 C C . SER A 1 143 ? 48.116 -26.646 -83.928 1.00 49.94 143 SER A C 1
ATOM 1144 O O . SER A 1 143 ? 48.370 -26.986 -82.786 1.00 49.94 143 SER A O 1
ATOM 1146 N N . ASP A 1 144 ? 48.113 -27.520 -84.931 1.00 52.22 144 ASP A N 1
ATOM 1147 C CA . ASP A 1 144 ? 48.338 -28.971 -84.820 1.00 52.22 144 ASP A CA 1
ATOM 1148 C C . ASP A 1 144 ? 49.810 -29.284 -84.429 1.00 52.22 144 ASP A C 1
ATOM 1150 O O . ASP A 1 144 ? 50.602 -29.818 -85.215 1.00 52.22 144 ASP A O 1
ATOM 1154 N N . ILE A 1 145 ? 50.213 -28.842 -83.229 1.00 54.75 145 ILE A N 1
ATOM 1155 C CA . ILE A 1 145 ? 51.552 -28.910 -82.647 1.00 54.75 145 ILE A CA 1
ATOM 1156 C C . ILE A 1 145 ? 51.528 -29.988 -81.568 1.00 54.75 145 ILE A C 1
ATOM 1158 O O . ILE A 1 145 ? 51.078 -29.778 -80.444 1.00 54.75 145 ILE A O 1
ATOM 1162 N N . THR A 1 146 ? 52.033 -31.168 -81.909 1.00 57.66 146 THR A N 1
ATOM 1163 C CA . THR A 1 146 ? 52.121 -32.301 -80.981 1.00 57.66 146 THR A CA 1
ATOM 1164 C C . THR A 1 146 ? 53.568 -32.493 -80.531 1.00 57.66 146 THR A C 1
ATOM 1166 O O . THR A 1 146 ? 54.518 -32.221 -81.269 1.00 57.66 146 THR A O 1
ATOM 1169 N N . ARG A 1 147 ? 53.771 -32.966 -79.300 1.00 56.25 147 ARG A N 1
ATOM 1170 C CA . ARG A 1 147 ? 55.100 -33.285 -78.771 1.00 56.25 147 ARG A CA 1
ATOM 1171 C C . ARG A 1 147 ? 55.554 -34.660 -79.280 1.00 56.25 147 ARG A C 1
ATOM 1173 O O . ARG A 1 147 ? 55.011 -35.680 -78.866 1.00 56.25 147 ARG A O 1
ATOM 1180 N N . CYS A 1 148 ? 56.569 -34.698 -80.144 1.00 54.78 148 CYS A N 1
ATOM 1181 C CA . CYS A 1 148 ? 57.234 -35.933 -80.569 1.00 54.78 148 CYS A CA 1
ATOM 1182 C C . CYS A 1 148 ? 58.452 -36.193 -79.666 1.00 54.78 148 CYS A C 1
ATOM 1184 O O . CYS A 1 148 ? 59.578 -35.817 -79.998 1.00 54.78 148 CYS A O 1
ATOM 1186 N N . GLY A 1 149 ? 58.243 -36.794 -78.492 1.00 63.19 149 GLY A N 1
ATOM 1187 C CA . GLY A 1 149 ? 59.334 -37.073 -77.547 1.00 63.19 149 GLY A CA 1
ATOM 1188 C C . GLY A 1 149 ? 59.942 -35.799 -76.936 1.00 63.19 149 GLY A C 1
ATOM 1189 O O . GLY A 1 149 ? 59.276 -35.104 -76.168 1.00 63.19 149 GLY A O 1
ATOM 1190 N N . GLU A 1 150 ? 61.203 -35.495 -77.255 1.00 55.06 150 GLU A N 1
ATOM 1191 C CA . GLU A 1 150 ? 61.961 -34.326 -76.754 1.00 55.06 150 GLU A CA 1
ATOM 1192 C C . GLU A 1 150 ? 61.760 -33.045 -77.598 1.00 55.06 150 GLU A C 1
ATOM 1194 O O . GLU A 1 150 ? 62.211 -31.971 -77.204 1.00 55.06 150 GLU A O 1
ATOM 1199 N N . TYR A 1 151 ? 61.065 -33.121 -78.742 1.00 55.38 151 TYR A N 1
ATOM 1200 C CA . TYR A 1 151 ? 60.907 -32.003 -79.685 1.00 55.38 151 TYR A CA 1
ATOM 1201 C C . TYR A 1 151 ? 59.435 -31.701 -80.030 1.00 55.38 151 TYR A C 1
ATOM 1203 O O . TYR A 1 151 ? 58.558 -32.560 -79.912 1.00 55.38 151 TYR A O 1
ATOM 1211 N N . LEU A 1 152 ? 59.159 -30.470 -80.485 1.00 60.00 152 LEU A N 1
ATOM 1212 C CA . LEU A 1 152 ? 57.841 -30.040 -80.978 1.00 60.00 152 LEU A CA 1
ATOM 1213 C C . LEU A 1 152 ? 57.720 -30.300 -82.491 1.00 60.00 152 LEU A C 1
ATOM 1215 O O . LEU A 1 152 ? 58.608 -29.923 -83.262 1.00 60.00 152 LEU A O 1
ATOM 1219 N N . CYS A 1 153 ? 56.619 -30.938 -82.895 1.00 59.19 153 CYS A N 1
ATOM 1220 C CA . CYS A 1 153 ? 56.304 -31.337 -84.267 1.00 59.19 153 CYS A CA 1
ATOM 1221 C C . CYS A 1 153 ? 55.070 -30.599 -84.786 1.00 59.19 153 CYS A C 1
ATOM 1223 O O . CYS A 1 153 ? 54.090 -30.481 -84.057 1.00 59.19 153 CYS A O 1
ATOM 1225 N N . VAL A 1 154 ? 55.080 -30.194 -86.059 1.00 63.31 154 VAL A N 1
ATOM 1226 C CA . VAL A 1 154 ? 53.930 -29.546 -86.719 1.00 63.31 154 VAL A CA 1
ATOM 1227 C C . VAL A 1 154 ? 53.507 -30.347 -87.951 1.00 63.31 154 VAL A C 1
ATOM 1229 O O . VAL A 1 154 ? 54.359 -30.820 -88.710 1.00 63.31 154 VAL A O 1
ATOM 1232 N N . LYS A 1 155 ? 52.195 -30.511 -88.155 1.00 55.50 155 LYS A N 1
ATOM 1233 C CA . LYS A 1 155 ? 51.620 -31.165 -89.341 1.00 55.50 155 LYS A CA 1
ATOM 1234 C C . LYS A 1 155 ? 51.497 -30.166 -90.499 1.00 55.50 155 LYS A C 1
ATOM 1236 O O . LYS A 1 155 ? 51.049 -29.042 -90.303 1.00 55.50 155 LYS A O 1
ATOM 1241 N N . THR A 1 156 ? 51.887 -30.560 -91.714 1.00 57.81 156 THR A N 1
ATOM 1242 C CA . THR A 1 156 ? 51.768 -29.711 -92.919 1.00 57.81 156 THR A CA 1
ATOM 1243 C C . THR A 1 156 ? 50.836 -30.360 -93.943 1.00 57.81 156 THR A C 1
ATOM 1245 O O . THR A 1 156 ? 50.848 -31.580 -94.094 1.00 57.81 156 THR A O 1
ATOM 1248 N N . ASP A 1 157 ? 50.037 -29.555 -94.649 1.00 50.47 157 ASP A N 1
ATOM 1249 C CA . ASP A 1 157 ? 48.955 -30.014 -95.544 1.00 50.47 157 ASP A CA 1
ATOM 1250 C C . ASP A 1 157 ? 49.450 -30.661 -96.861 1.00 50.47 157 ASP A C 1
ATOM 1252 O O . ASP A 1 157 ? 48.685 -31.221 -97.641 1.00 50.47 157 ASP A O 1
ATOM 1256 N N . LYS A 1 158 ? 50.762 -30.644 -97.135 1.00 47.47 158 LYS A N 1
ATOM 1257 C CA . LYS A 1 158 ? 51.327 -31.232 -98.360 1.00 47.47 158 LYS A CA 1
ATOM 1258 C C . LYS A 1 158 ? 51.793 -32.665 -98.110 1.00 47.47 158 LYS A C 1
ATOM 1260 O O . LYS A 1 158 ? 52.956 -32.930 -97.829 1.00 47.47 158 LYS A O 1
ATOM 1265 N N . SER A 1 159 ? 50.849 -33.594 -98.228 1.00 42.91 159 SER A N 1
ATOM 1266 C CA . SER A 1 159 ? 51.085 -35.040 -98.184 1.00 42.91 159 SER A CA 1
ATOM 1267 C C . SER A 1 159 ? 52.045 -35.515 -99.283 1.00 42.91 159 SER A C 1
ATOM 1269 O O . SER A 1 159 ? 51.811 -35.258 -100.465 1.00 42.91 159 SER A O 1
ATOM 1271 N N . LYS A 1 160 ? 53.070 -36.284 -98.890 1.00 42.06 160 LYS A N 1
ATOM 1272 C CA . LYS A 1 160 ? 53.408 -37.593 -99.481 1.00 42.06 160 LYS A CA 1
ATOM 1273 C C . LYS A 1 160 ? 54.428 -38.311 -98.582 1.00 42.06 160 LYS A C 1
ATOM 1275 O O . LYS A 1 160 ? 55.608 -37.995 -98.607 1.00 42.06 160 LYS A O 1
ATOM 1280 N N . TYR A 1 161 ? 53.928 -39.290 -97.825 1.00 36.06 161 TYR A N 1
ATOM 1281 C CA . TYR A 1 161 ? 54.639 -40.180 -96.891 1.00 36.06 161 TYR A CA 1
ATOM 1282 C C . TYR A 1 161 ? 55.236 -39.529 -95.626 1.00 36.06 161 TYR A C 1
ATOM 1284 O O . TYR A 1 161 ? 56.063 -38.627 -95.673 1.00 36.06 161 TYR A O 1
ATOM 1292 N N . GLY A 1 162 ? 54.746 -40.024 -94.483 1.00 52.34 162 GLY A N 1
ATOM 1293 C CA . GLY A 1 162 ? 54.865 -39.467 -93.136 1.00 52.34 162 GLY A CA 1
ATOM 1294 C C . GLY A 1 162 ? 56.227 -38.915 -92.746 1.00 52.34 162 GLY A C 1
ATOM 1295 O O . GLY A 1 162 ? 57.175 -39.676 -92.616 1.00 52.34 162 GLY A O 1
ATOM 1296 N N . ASN A 1 163 ? 56.267 -37.614 -92.458 1.00 50.97 163 ASN A N 1
ATOM 1297 C CA . ASN A 1 163 ? 57.298 -36.980 -91.645 1.00 50.97 163 ASN A CA 1
ATOM 1298 C C . ASN A 1 163 ? 56.737 -35.687 -91.037 1.00 50.97 163 ASN A C 1
ATOM 1300 O O . ASN A 1 163 ? 56.425 -34.734 -91.749 1.00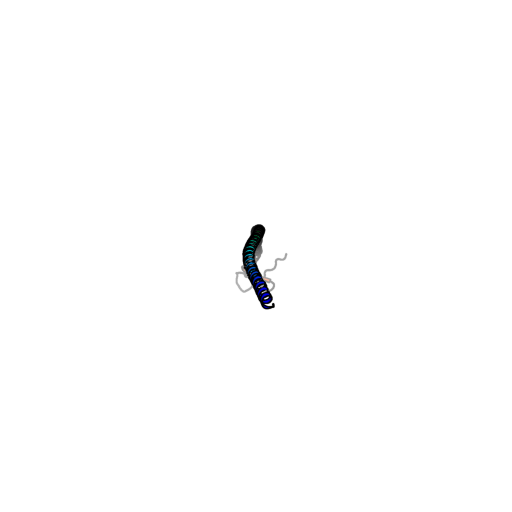 50.97 163 ASN A O 1
ATOM 1304 N N . TYR A 1 164 ? 56.602 -35.667 -89.712 1.00 56.44 164 TYR A N 1
ATOM 1305 C CA . TYR A 1 164 ? 56.473 -34.429 -88.950 1.00 56.44 164 TYR A CA 1
ATOM 1306 C C . TYR A 1 164 ? 57.825 -33.704 -88.982 1.00 56.44 164 TYR A C 1
ATOM 1308 O O 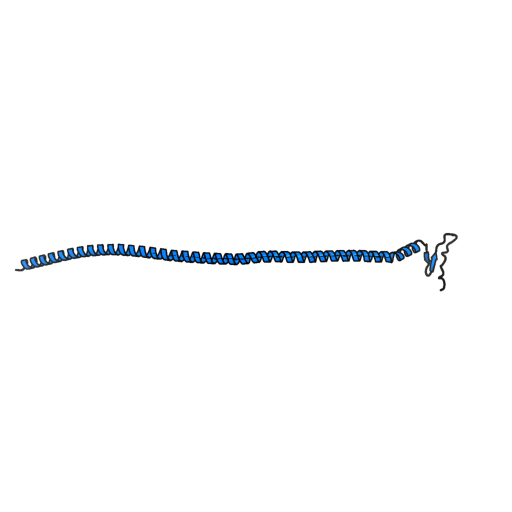. TYR A 1 164 ? 58.867 -34.339 -88.815 1.00 56.44 164 TYR A O 1
ATOM 1316 N N . LEU A 1 165 ? 57.832 -32.387 -89.195 1.00 58.50 165 LEU A N 1
ATOM 1317 C CA . LEU A 1 165 ? 59.072 -31.607 -89.173 1.00 58.50 165 LEU A CA 1
ATOM 1318 C C . LEU A 1 165 ? 59.367 -31.131 -87.746 1.00 58.50 165 LEU A C 1
ATOM 1320 O O . LEU A 1 165 ? 58.514 -30.528 -87.095 1.00 58.50 165 LEU A O 1
ATOM 1324 N N . ILE A 1 166 ? 60.586 -31.406 -87.275 1.00 58.16 166 ILE A N 1
ATOM 1325 C CA . ILE A 1 166 ? 61.079 -30.970 -85.965 1.00 58.16 166 ILE A CA 1
ATOM 1326 C C . ILE A 1 166 ? 61.402 -29.476 -86.023 1.00 58.16 166 ILE A C 1
ATOM 1328 O O . ILE A 1 166 ? 62.257 -29.044 -86.802 1.00 58.16 166 ILE A O 1
ATOM 1332 N N . VAL A 1 167 ? 60.763 -28.687 -85.160 1.00 60.38 167 VAL A N 1
ATOM 1333 C CA . VAL A 1 167 ? 61.074 -27.261 -85.019 1.00 60.38 167 VAL A CA 1
ATOM 1334 C C . VAL A 1 167 ? 62.360 -27.112 -84.204 1.00 60.38 167 VAL A C 1
ATOM 1336 O O . VAL A 1 167 ? 62.397 -27.409 -83.010 1.00 60.38 167 VAL A O 1
ATOM 1339 N N . LYS A 1 168 ? 63.443 -26.646 -84.837 1.00 54.41 168 LYS A N 1
ATOM 1340 C CA . LYS A 1 168 ? 64.677 -26.293 -84.120 1.00 54.41 168 LYS A CA 1
ATOM 1341 C C . LYS A 1 168 ? 64.503 -24.954 -83.406 1.00 54.41 168 LYS A C 1
ATOM 1343 O O . LYS A 1 168 ? 64.096 -23.965 -84.012 1.00 54.41 168 LYS A O 1
ATOM 1348 N N . LYS A 1 169 ? 64.868 -24.921 -82.122 1.00 51.62 169 LYS A N 1
ATOM 1349 C CA . LYS A 1 169 ? 64.952 -23.693 -81.326 1.00 51.62 169 LYS A CA 1
ATOM 1350 C C . LYS A 1 169 ? 65.921 -22.725 -82.013 1.00 51.62 169 LYS A C 1
ATOM 1352 O O . LYS A 1 169 ? 67.052 -23.106 -82.316 1.00 51.62 169 LYS A O 1
ATOM 1357 N N . ARG A 1 170 ? 65.478 -21.492 -82.275 1.00 50.28 170 ARG A N 1
ATOM 1358 C CA . ARG A 1 170 ? 66.363 -20.420 -82.744 1.00 50.28 170 ARG A CA 1
ATOM 1359 C C . ARG A 1 170 ? 67.422 -20.206 -81.653 1.00 50.28 170 ARG A C 1
ATOM 1361 O O . ARG A 1 170 ? 67.064 -19.992 -80.496 1.00 50.28 170 ARG A O 1
ATOM 1368 N N . ALA A 1 171 ? 68.694 -20.382 -82.007 1.00 46.59 171 ALA A N 1
ATOM 1369 C CA . ALA A 1 171 ? 69.812 -20.029 -81.135 1.00 46.59 171 ALA A CA 1
ATOM 1370 C C . ALA A 1 171 ? 69.736 -18.519 -80.813 1.00 46.59 171 ALA A C 1
ATOM 1372 O O . ALA A 1 171 ? 69.197 -17.789 -81.650 1.00 46.59 171 ALA A O 1
ATOM 1373 N N . PRO A 1 172 ? 70.169 -18.098 -79.609 1.00 49.28 172 PRO A N 1
ATOM 1374 C CA . PRO A 1 172 ? 69.931 -16.754 -79.077 1.00 49.28 172 PRO A CA 1
ATOM 1375 C C . PRO A 1 172 ? 70.401 -15.634 -80.008 1.00 49.28 172 PRO A C 1
ATOM 1377 O O . PRO A 1 172 ? 71.458 -15.810 -80.656 1.00 49.28 172 PRO A O 1
#

Sequence (172 aa):
MNENRLSQLINETAELMRLFQDQCQTIGNQTNDKISHHLEQARSEIVQSVRTDVKNSLERSISDYEQTLNNARDSIIHHTKEFNTYLEATSAKNRRLAQLSWIITASSLGLLLVCGIALSLYYKSIIQDLKPEAEMVKLINESDITRCGEYLCVKTDKSKYGNYLIVKKRAP